Protein AF-A0A1I4RYJ9-F1 (afdb_monomer_lite)

Radius of gyration: 17.14 Å; chains: 1; bounding box: 33×31×62 Å

Structure (mmCIF, N/CA/C/O backbone):
data_AF-A0A1I4RYJ9-F1
#
_entry.id   AF-A0A1I4RYJ9-F1
#
loop_
_atom_site.group_PDB
_atom_site.id
_atom_site.type_symbol
_atom_site.label_atom_id
_atom_site.label_alt_id
_atom_site.label_comp_id
_atom_site.label_asym_id
_atom_site.label_entity_id
_atom_site.label_seq_id
_atom_site.pdbx_PDB_ins_code
_atom_site.Cartn_x
_atom_site.Cartn_y
_atom_site.Cartn_z
_atom_site.occupancy
_atom_site.B_iso_or_equiv
_atom_site.auth_seq_id
_atom_site.auth_comp_id
_atom_site.auth_asym_id
_atom_site.auth_atom_id
_atom_site.pdbx_PDB_model_num
ATOM 1 N N . MET A 1 1 ? 11.799 9.256 -45.625 1.00 53.12 1 MET A N 1
ATOM 2 C CA . MET A 1 1 ? 10.878 8.402 -44.844 1.00 53.12 1 MET A CA 1
ATOM 3 C C . MET A 1 1 ? 11.489 8.175 -43.463 1.00 53.12 1 MET A C 1
ATOM 5 O O . MET A 1 1 ? 12.171 7.184 -43.293 1.00 53.12 1 MET A O 1
ATOM 9 N N . GLU A 1 2 ? 11.305 9.089 -42.500 1.00 55.47 2 GLU A N 1
ATOM 10 C CA . GLU A 1 2 ? 11.844 8.935 -41.122 1.00 55.47 2 GLU A CA 1
ATOM 11 C C . GLU A 1 2 ? 10.882 9.442 -40.018 1.00 55.47 2 GLU A C 1
ATOM 13 O O . GLU A 1 2 ? 11.270 9.640 -38.873 1.00 55.47 2 GLU A O 1
ATOM 18 N N . ALA A 1 3 ? 9.594 9.651 -40.324 1.00 59.53 3 ALA A N 1
ATOM 19 C CA . ALA A 1 3 ? 8.638 10.241 -39.371 1.00 59.53 3 ALA A CA 1
ATOM 20 C C . ALA A 1 3 ? 8.046 9.241 -38.348 1.00 59.53 3 ALA A C 1
ATOM 22 O O . ALA A 1 3 ? 7.583 9.636 -37.279 1.00 59.53 3 ALA A O 1
ATOM 23 N N . LEU A 1 4 ? 8.067 7.942 -38.661 1.00 60.31 4 LEU A N 1
ATOM 24 C CA . LEU A 1 4 ? 7.515 6.869 -37.822 1.00 60.31 4 LEU A CA 1
ATOM 25 C C . LEU A 1 4 ? 8.190 6.715 -36.442 1.00 60.31 4 LEU A C 1
ATOM 27 O O . LEU A 1 4 ? 7.462 6.651 -35.450 1.00 60.31 4 LEU A O 1
ATOM 31 N N . PRO A 1 5 ? 9.533 6.690 -36.314 1.00 71.75 5 PRO A N 1
ATOM 32 C CA . PRO A 1 5 ? 10.172 6.524 -35.006 1.00 71.75 5 PRO A CA 1
ATOM 33 C C . PRO A 1 5 ? 9.938 7.722 -34.074 1.00 71.75 5 PRO A C 1
ATOM 35 O O . PRO A 1 5 ? 9.749 7.536 -32.873 1.00 71.75 5 PRO A O 1
ATOM 38 N N . VAL A 1 6 ? 9.871 8.943 -34.615 1.00 76.25 6 VAL A N 1
ATOM 39 C CA . VAL A 1 6 ? 9.656 10.165 -33.821 1.00 76.25 6 VAL A CA 1
ATOM 40 C C . VAL A 1 6 ? 8.255 10.191 -33.204 1.00 76.25 6 VAL A C 1
ATOM 42 O O . VAL A 1 6 ? 8.114 10.471 -32.014 1.00 76.25 6 VAL A O 1
ATOM 45 N 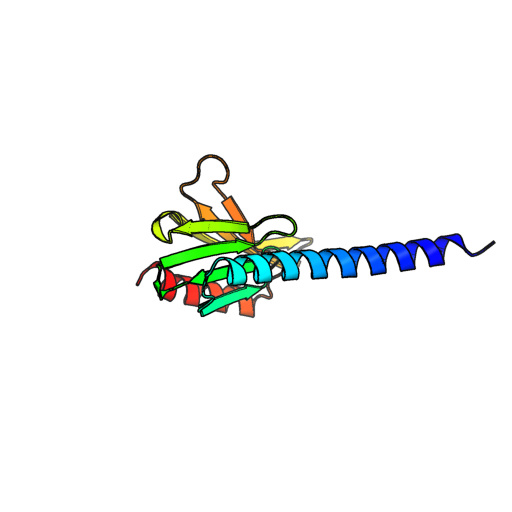N . LEU A 1 7 ? 7.219 9.830 -33.969 1.00 79.12 7 LEU A N 1
ATOM 46 C CA . LEU A 1 7 ? 5.841 9.765 -33.464 1.00 79.12 7 LEU A CA 1
ATOM 47 C C . LEU A 1 7 ? 5.669 8.715 -32.359 1.00 79.12 7 LEU A C 1
ATOM 49 O O . LEU A 1 7 ? 4.971 8.970 -31.378 1.00 79.12 7 LEU A O 1
ATOM 53 N N . ILE A 1 8 ? 6.340 7.565 -32.477 1.00 82.31 8 ILE A N 1
ATOM 54 C CA . ILE A 1 8 ? 6.317 6.517 -31.447 1.00 82.31 8 ILE A CA 1
ATOM 55 C C . ILE A 1 8 ? 6.969 7.020 -30.154 1.00 82.31 8 ILE A C 1
ATOM 57 O O . ILE A 1 8 ? 6.399 6.852 -29.077 1.00 82.31 8 ILE A O 1
ATOM 61 N N . ILE A 1 9 ? 8.124 7.685 -30.244 1.00 81.81 9 ILE A N 1
ATOM 62 C CA . ILE A 1 9 ? 8.815 8.241 -29.071 1.00 81.81 9 ILE A CA 1
ATOM 63 C C . ILE A 1 9 ? 7.941 9.293 -28.374 1.00 81.81 9 ILE A C 1
ATOM 65 O O . ILE A 1 9 ? 7.772 9.239 -27.155 1.00 81.81 9 ILE A O 1
ATOM 69 N N . VAL A 1 10 ? 7.322 10.205 -29.132 1.00 82.38 10 VAL A N 1
ATOM 70 C CA . VAL A 1 10 ? 6.408 11.221 -28.582 1.00 82.38 10 VAL A CA 1
ATOM 71 C C . VAL A 1 10 ? 5.197 10.570 -27.910 1.00 82.38 10 VAL A C 1
ATOM 73 O O . VAL A 1 10 ? 4.836 10.961 -26.799 1.00 82.38 10 VAL A O 1
ATOM 76 N N . ALA A 1 11 ? 4.605 9.542 -28.524 1.00 83.12 11 ALA A N 1
ATOM 77 C CA . ALA A 1 11 ? 3.480 8.810 -27.947 1.00 83.12 11 ALA A CA 1
ATOM 78 C C . ALA A 1 11 ? 3.858 8.093 -26.639 1.00 83.12 11 ALA A C 1
ATOM 80 O O . ALA A 1 11 ? 3.100 8.146 -25.670 1.00 83.12 11 ALA A O 1
ATOM 81 N N . ILE A 1 12 ? 5.045 7.478 -26.571 1.00 83.69 12 ILE A N 1
ATOM 82 C CA . ILE A 1 12 ? 5.554 6.833 -25.351 1.00 83.69 12 ILE A CA 1
ATOM 83 C C . ILE A 1 12 ? 5.767 7.871 -24.244 1.00 83.69 12 ILE A C 1
ATOM 85 O O . ILE A 1 12 ? 5.321 7.660 -23.116 1.00 83.69 12 ILE A O 1
ATOM 89 N N . ILE A 1 13 ? 6.402 9.007 -24.551 1.00 79.81 13 ILE A N 1
ATOM 90 C CA . ILE A 1 13 ? 6.632 10.083 -23.575 1.00 79.81 13 ILE A CA 1
ATOM 91 C C . ILE A 1 13 ? 5.296 10.632 -23.061 1.00 79.81 13 ILE A C 1
ATOM 93 O O . ILE A 1 13 ? 5.096 10.725 -21.848 1.00 79.81 13 ILE A O 1
ATOM 97 N N . ALA A 1 14 ? 4.356 10.933 -23.960 1.00 78.38 14 ALA A N 1
ATOM 98 C CA . ALA A 1 14 ? 3.023 11.404 -23.600 1.00 78.38 14 ALA A CA 1
ATOM 99 C C . ALA A 1 14 ? 2.281 10.386 -22.721 1.00 78.38 14 ALA A C 1
ATOM 101 O O . ALA A 1 14 ? 1.675 10.758 -21.715 1.00 78.38 14 ALA A O 1
ATOM 102 N N . TRP A 1 15 ? 2.386 9.092 -23.038 1.00 79.31 15 TRP A N 1
ATOM 103 C CA . TRP A 1 15 ? 1.794 8.024 -22.240 1.00 79.31 15 TRP A CA 1
ATOM 104 C C . TRP A 1 15 ? 2.403 7.943 -20.836 1.00 79.31 15 TRP A C 1
ATOM 106 O O . TRP A 1 15 ? 1.658 7.863 -19.859 1.00 79.31 15 TRP A O 1
ATOM 116 N N . VAL A 1 16 ? 3.730 8.035 -20.704 1.00 72.69 16 VAL A N 1
ATOM 117 C CA . VAL A 1 16 ? 4.429 8.043 -19.404 1.00 72.69 16 VAL A CA 1
ATOM 118 C C . VAL A 1 16 ? 4.059 9.273 -18.567 1.00 72.69 16 VAL A C 1
ATOM 120 O O . VAL A 1 16 ? 3.855 9.161 -17.358 1.00 72.69 16 VAL A O 1
ATOM 123 N N . ILE A 1 17 ? 3.941 10.451 -19.181 1.00 73.44 17 ILE A N 1
ATOM 124 C CA . ILE A 1 17 ? 3.496 11.665 -18.480 1.00 73.44 17 ILE A CA 1
ATOM 125 C C . ILE A 1 17 ? 2.050 11.490 -18.006 1.00 73.44 17 ILE A C 1
ATOM 127 O O . ILE A 1 17 ? 1.745 11.714 -16.833 1.00 73.44 17 ILE A O 1
ATOM 131 N N . TYR A 1 18 ? 1.172 11.014 -18.888 1.00 71.25 18 TYR A N 1
ATOM 132 C CA . TYR A 1 18 ? -0.232 10.774 -18.577 1.00 71.25 18 TYR A CA 1
ATOM 133 C C . TYR A 1 18 ? -0.417 9.758 -17.437 1.00 71.25 18 TYR A C 1
ATOM 135 O O . TYR A 1 18 ? -1.248 9.967 -16.551 1.00 71.25 18 TYR A O 1
ATOM 143 N N . THR A 1 19 ? 0.375 8.678 -17.396 1.00 67.19 19 THR A N 1
ATOM 144 C CA . THR A 1 19 ? 0.308 7.688 -16.304 1.00 67.19 19 THR A CA 1
ATOM 145 C C . THR A 1 19 ? 0.679 8.303 -14.952 1.00 67.19 19 THR A C 1
ATOM 147 O O . THR A 1 19 ? -0.017 8.065 -13.962 1.00 67.19 19 THR A O 1
ATOM 150 N N . LYS A 1 20 ? 1.723 9.145 -14.908 1.00 67.81 20 LYS A N 1
ATOM 151 C CA . LYS A 1 20 ? 2.164 9.839 -13.689 1.00 67.81 20 LYS A CA 1
ATOM 152 C C . LYS A 1 20 ? 1.149 10.868 -13.196 1.00 67.81 20 LYS A C 1
ATOM 154 O O . LYS A 1 20 ? 0.952 10.976 -11.986 1.00 67.81 20 LYS A O 1
ATOM 159 N N . ILE A 1 21 ? 0.509 11.604 -14.106 1.00 71.06 21 ILE A N 1
ATOM 160 C CA . ILE A 1 21 ? -0.520 12.597 -13.761 1.00 71.06 21 ILE A CA 1
ATOM 161 C C . ILE A 1 21 ? -1.731 11.909 -13.128 1.00 71.06 21 ILE A C 1
ATOM 163 O O . ILE A 1 21 ? -2.177 12.327 -12.066 1.00 71.06 21 ILE A O 1
ATOM 167 N N . GLN A 1 22 ? -2.211 10.803 -13.701 1.00 69.69 22 GLN A N 1
ATOM 168 C CA . GLN A 1 22 ? -3.388 10.109 -13.168 1.00 69.69 22 GLN A CA 1
ATOM 169 C C . GLN A 1 22 ? -3.177 9.588 -11.733 1.00 69.69 22 GLN A C 1
ATOM 171 O O . GLN A 1 22 ? -4.020 9.803 -10.864 1.00 69.69 22 GLN A O 1
ATOM 176 N N . ALA A 1 23 ? -2.007 9.014 -11.433 1.00 67.56 23 ALA A N 1
ATOM 177 C CA . ALA A 1 23 ? -1.672 8.576 -10.072 1.00 67.56 23 ALA A CA 1
ATOM 178 C C . ALA A 1 23 ? -1.466 9.738 -9.072 1.00 67.56 23 ALA A C 1
ATOM 180 O O . ALA A 1 23 ? -1.484 9.525 -7.858 1.00 67.56 23 ALA A O 1
ATOM 181 N N . ARG A 1 24 ? -1.212 10.966 -9.547 1.00 75.00 24 ARG A N 1
ATOM 182 C CA . ARG A 1 24 ? -1.242 12.177 -8.706 1.00 75.00 24 ARG A CA 1
ATOM 183 C C . ARG A 1 24 ? -2.683 12.614 -8.463 1.00 75.00 24 ARG A C 1
ATOM 185 O O . ARG A 1 24 ? -3.064 12.762 -7.311 1.00 75.00 24 ARG A O 1
ATOM 192 N N . ASN A 1 25 ? -3.497 12.650 -9.515 1.00 82.38 25 ASN A N 1
ATOM 193 C CA . ASN A 1 25 ? -4.908 13.016 -9.428 1.00 82.38 25 ASN A CA 1
ATOM 194 C C . ASN A 1 25 ? -5.686 12.140 -8.434 1.00 82.38 25 ASN A C 1
ATOM 196 O O . ASN A 1 25 ? -6.517 12.656 -7.698 1.00 82.38 25 ASN A O 1
ATOM 200 N N . GLN A 1 26 ? -5.428 10.827 -8.379 1.00 88.00 26 GLN A N 1
ATOM 201 C CA . GLN A 1 26 ? -6.101 9.949 -7.408 1.00 88.00 26 GLN A CA 1
ATOM 202 C C . GLN A 1 26 ? -5.663 10.211 -5.961 1.00 88.00 26 GLN A C 1
ATOM 204 O O . GLN A 1 26 ? -6.479 10.126 -5.047 1.00 88.00 26 GLN A O 1
ATOM 209 N N . LEU A 1 27 ? -4.396 10.578 -5.747 1.00 88.19 27 LEU A N 1
ATOM 210 C CA . LEU A 1 27 ? -3.904 10.981 -4.430 1.00 88.19 27 LEU A CA 1
ATOM 211 C C . LEU A 1 27 ? -4.510 12.324 -3.998 1.00 88.19 27 LEU A C 1
ATOM 213 O O . LEU A 1 27 ? -4.864 12.495 -2.837 1.00 88.19 27 LEU A O 1
ATOM 217 N N . ASP A 1 28 ? -4.663 13.259 -4.934 1.00 88.62 28 ASP A N 1
ATOM 218 C CA . ASP A 1 28 ? -5.285 14.556 -4.667 1.00 88.62 28 ASP A CA 1
ATOM 219 C C . ASP A 1 28 ? -6.785 14.408 -4.394 1.00 88.62 28 ASP A C 1
ATOM 221 O O . ASP A 1 28 ? -7.283 14.995 -3.439 1.00 88.62 28 ASP A O 1
ATOM 225 N N . LYS A 1 29 ? -7.491 13.549 -5.140 1.00 89.69 29 LYS A N 1
ATOM 226 C CA . LYS A 1 29 ? -8.885 13.175 -4.843 1.00 89.69 29 LYS A CA 1
ATOM 227 C C . LYS A 1 29 ? -9.029 12.554 -3.455 1.00 89.69 29 LYS A C 1
ATOM 229 O O . LYS A 1 29 ? -9.965 12.888 -2.737 1.00 89.69 29 LYS A O 1
ATOM 234 N N . LEU A 1 30 ? -8.097 11.681 -3.069 1.00 92.00 30 LEU A N 1
ATOM 235 C CA . LEU A 1 30 ? -8.069 11.072 -1.740 1.00 92.00 30 LEU A CA 1
ATOM 236 C C . LEU A 1 30 ? -7.902 12.142 -0.642 1.00 92.00 30 LEU A C 1
ATOM 238 O O . LEU A 1 30 ? -8.636 12.144 0.341 1.00 92.00 30 LEU A O 1
ATOM 242 N N . LYS A 1 31 ? -7.003 13.112 -0.833 1.00 91.88 31 LYS A N 1
ATOM 243 C CA . LYS A 1 31 ? -6.862 14.246 0.097 1.00 91.88 31 LYS A CA 1
ATOM 244 C C . LYS A 1 31 ? -8.118 15.119 0.139 1.00 91.88 31 LYS A C 1
ATOM 246 O O . LYS A 1 31 ? -8.558 15.506 1.216 1.00 91.88 31 LYS A O 1
ATOM 251 N N . GLN A 1 32 ? -8.714 15.404 -1.018 1.00 90.88 32 GLN A N 1
ATOM 252 C CA . GLN A 1 32 ? -9.950 16.186 -1.129 1.00 90.88 32 GLN A CA 1
ATOM 253 C C . GLN A 1 32 ? -11.146 15.497 -0.462 1.00 90.88 32 GLN A C 1
ATOM 255 O O . GLN A 1 32 ? -12.034 16.187 0.028 1.00 90.88 32 GLN A O 1
ATOM 260 N N . SER A 1 33 ? -11.160 14.161 -0.378 1.00 89.75 33 SER A N 1
ATOM 261 C CA . SER A 1 33 ? -12.174 13.425 0.386 1.00 89.75 33 SER A CA 1
ATOM 262 C C . SER A 1 33 ? -11.957 13.477 1.905 1.00 89.75 33 SER A C 1
ATOM 264 O O . SER A 1 33 ? -12.661 12.786 2.635 1.00 89.75 33 SER A O 1
ATOM 266 N N . GLY A 1 34 ? -10.970 14.240 2.387 1.00 92.19 34 GLY A N 1
ATOM 267 C CA . GLY A 1 34 ? -10.648 14.380 3.808 1.00 92.19 34 GLY A CA 1
ATOM 268 C C . GLY A 1 34 ? -9.688 13.322 4.352 1.00 92.19 34 GLY A C 1
ATOM 269 O O . GLY A 1 34 ? -9.474 13.263 5.559 1.00 92.19 34 GLY A O 1
ATOM 270 N N . PHE A 1 35 ? -9.088 12.484 3.500 1.00 94.88 35 PHE A N 1
ATOM 271 C CA . PHE A 1 35 ? -8.102 11.507 3.957 1.00 94.88 35 PHE A CA 1
ATOM 272 C C . PHE A 1 35 ? -6.762 12.208 4.232 1.00 94.88 35 PHE A C 1
ATOM 274 O O . PHE A 1 35 ? -6.036 12.596 3.310 1.00 94.88 35 PHE A O 1
ATOM 281 N N . GLN A 1 36 ? -6.424 12.365 5.511 1.00 95.44 36 GLN A N 1
ATOM 282 C CA . GLN A 1 36 ? -5.101 12.812 5.948 1.00 95.44 36 GLN A CA 1
ATOM 283 C C . GLN A 1 36 ? -4.056 11.728 5.654 1.00 95.44 36 GLN A C 1
ATOM 285 O O . GLN A 1 36 ? -4.324 10.545 5.834 1.00 95.44 36 GLN A O 1
ATOM 290 N N . ILE A 1 37 ? -2.884 12.126 5.161 1.00 95.44 37 ILE A N 1
ATOM 291 C CA . ILE A 1 37 ? -1.793 11.207 4.823 1.00 95.44 37 ILE A CA 1
ATOM 292 C C . ILE A 1 37 ? -0.632 11.501 5.761 1.00 95.44 37 ILE A C 1
ATOM 294 O O . ILE A 1 37 ? 0.092 12.472 5.545 1.00 95.44 37 ILE A O 1
ATOM 298 N N . ASP A 1 38 ? -0.450 10.650 6.762 1.00 95.56 38 ASP A N 1
ATOM 299 C CA . ASP A 1 38 ? 0.659 10.744 7.712 1.00 95.56 38 ASP A CA 1
ATOM 300 C C . ASP A 1 38 ? 1.913 10.096 7.119 1.00 95.56 38 ASP A C 1
ATOM 302 O O . ASP A 1 38 ? 3.028 10.623 7.215 1.00 95.56 38 ASP A O 1
ATOM 306 N N . HIS A 1 39 ? 1.731 8.979 6.405 1.00 95.75 39 HIS A N 1
ATOM 307 C CA . HIS A 1 39 ? 2.812 8.277 5.721 1.00 95.75 39 HIS A CA 1
ATOM 308 C C . HIS A 1 39 ? 2.425 7.854 4.303 1.00 95.75 39 HIS A C 1
ATOM 310 O O . HIS A 1 39 ? 1.288 7.475 4.029 1.00 95.75 39 HIS A O 1
ATOM 316 N N . LEU A 1 40 ? 3.392 7.905 3.381 1.00 95.69 40 LEU A N 1
ATOM 317 C CA . LEU A 1 40 ? 3.175 7.576 1.974 1.00 95.69 40 LEU A CA 1
ATOM 318 C C . LEU A 1 40 ? 4.282 6.674 1.434 1.00 95.69 40 LEU A C 1
ATOM 320 O O . LEU A 1 40 ? 5.421 7.108 1.253 1.00 95.69 40 LEU A O 1
ATOM 324 N N . LEU A 1 41 ? 3.918 5.439 1.109 1.00 94.62 41 LEU A N 1
ATOM 325 C CA . LEU A 1 41 ? 4.772 4.485 0.418 1.00 94.62 41 LEU A CA 1
ATOM 326 C C . LEU A 1 41 ? 4.622 4.676 -1.093 1.00 94.62 41 LEU A C 1
ATOM 328 O O . LEU A 1 41 ? 3.533 4.519 -1.649 1.00 94.62 41 LEU A O 1
ATOM 332 N N . ASN A 1 42 ? 5.724 5.012 -1.765 1.00 92.00 42 ASN A N 1
ATOM 333 C CA . ASN A 1 42 ? 5.751 5.276 -3.202 1.00 92.00 42 ASN A CA 1
ATOM 334 C C . ASN A 1 42 ? 6.298 4.067 -3.972 1.00 92.00 42 ASN A C 1
ATOM 336 O O . ASN A 1 42 ? 7.491 3.991 -4.238 1.00 92.00 42 ASN A O 1
ATOM 340 N N . GLY A 1 43 ? 5.418 3.141 -4.354 1.00 90.62 43 GLY A N 1
ATOM 341 C CA . GLY A 1 43 ? 5.752 2.038 -5.259 1.00 90.62 43 GLY A CA 1
ATOM 342 C C . GLY A 1 43 ? 4.925 2.066 -6.545 1.00 90.62 43 GLY A C 1
ATOM 343 O O . GLY A 1 43 ? 4.346 3.087 -6.920 1.00 90.62 43 GLY A O 1
ATOM 344 N N . SER A 1 44 ? 4.829 0.917 -7.220 1.00 90.69 44 SER A N 1
ATOM 345 C CA . SER A 1 44 ? 3.955 0.718 -8.391 1.00 90.69 44 SER A CA 1
ATOM 346 C C . SER A 1 44 ? 2.477 0.996 -8.091 1.00 90.69 44 SER A C 1
ATOM 348 O O . SER A 1 44 ? 1.723 1.381 -8.980 1.00 90.69 44 SER A O 1
ATOM 350 N N . VAL A 1 45 ? 2.087 0.807 -6.832 1.00 93.25 45 VAL A N 1
ATOM 351 C CA . VAL A 1 45 ? 0.847 1.278 -6.215 1.00 93.25 45 VAL A CA 1
ATOM 352 C C . VAL A 1 45 ? 1.284 2.167 -5.059 1.00 93.25 45 VAL A C 1
ATOM 354 O O . VAL A 1 45 ? 2.194 1.792 -4.317 1.00 93.25 45 VAL A O 1
ATOM 357 N N . LYS A 1 46 ? 0.685 3.348 -4.907 1.00 95.12 46 LYS A N 1
ATOM 358 C CA . LYS A 1 46 ? 0.986 4.173 -3.733 1.00 95.12 46 LYS A CA 1
ATOM 359 C C . LYS A 1 46 ? 0.152 3.686 -2.561 1.00 95.12 46 LYS A C 1
ATOM 361 O O . LYS A 1 46 ? -1.021 3.374 -2.746 1.00 95.12 46 LYS A O 1
ATOM 366 N N . VAL A 1 47 ? 0.735 3.654 -1.372 1.00 96.75 47 VAL A N 1
ATOM 367 C CA . VAL A 1 47 ? 0.011 3.293 -0.149 1.00 96.75 47 VAL A CA 1
ATOM 368 C C . VAL A 1 47 ? 0.073 4.469 0.806 1.00 96.75 47 VAL A C 1
ATOM 370 O O . VAL A 1 47 ? 1.155 4.858 1.240 1.00 96.75 47 VAL A O 1
ATOM 373 N N . ALA A 1 48 ? -1.079 5.077 1.058 1.00 97.06 48 ALA A N 1
ATOM 374 C CA . ALA A 1 48 ? -1.226 6.193 1.978 1.00 97.06 48 ALA A CA 1
ATOM 375 C C . ALA A 1 48 ? -1.790 5.683 3.304 1.00 97.06 48 ALA A C 1
ATOM 377 O O . ALA A 1 48 ? -2.772 4.947 3.317 1.00 97.06 48 ALA A O 1
ATOM 378 N N . PHE A 1 49 ? -1.169 6.087 4.400 1.00 97.06 49 PHE A N 1
ATOM 379 C CA . PHE A 1 49 ? -1.511 5.685 5.757 1.00 97.06 49 PHE A CA 1
ATOM 380 C C . PHE A 1 49 ? -2.041 6.899 6.515 1.00 97.06 49 PHE A C 1
ATOM 382 O O . PHE A 1 49 ? -1.480 7.994 6.401 1.00 97.06 49 PHE A O 1
ATOM 389 N N . ASN A 1 50 ? -3.137 6.693 7.235 1.00 96.31 50 ASN A N 1
ATOM 390 C CA . ASN A 1 50 ? -3.776 7.657 8.113 1.00 96.31 50 ASN A CA 1
ATOM 391 C C . ASN A 1 50 ? -3.844 7.032 9.503 1.00 96.31 50 ASN A C 1
ATOM 393 O O . ASN A 1 50 ? -4.723 6.209 9.778 1.00 96.31 50 ASN A O 1
ATOM 397 N N . ASP A 1 51 ? -2.910 7.410 10.362 1.00 94.38 51 ASP A N 1
ATOM 398 C CA . ASP A 1 51 ? -2.763 6.807 11.682 1.00 94.38 51 ASP A CA 1
ATOM 399 C C . ASP A 1 51 ? -3.847 7.320 12.634 1.00 94.38 51 ASP A C 1
ATOM 401 O O . ASP A 1 51 ? -4.366 6.557 13.447 1.00 94.38 51 ASP A O 1
ATOM 405 N N . ALA A 1 52 ? -4.289 8.570 12.452 1.00 93.06 52 ALA A N 1
ATOM 406 C CA . ALA A 1 52 ? -5.354 9.178 13.251 1.00 93.06 52 ALA A CA 1
ATOM 407 C C . ALA A 1 52 ? -6.688 8.417 13.155 1.00 93.06 52 ALA A C 1
ATOM 409 O O . ALA A 1 52 ? -7.415 8.300 14.139 1.00 93.06 52 ALA A O 1
ATOM 410 N N . THR A 1 53 ? -7.017 7.897 11.971 1.00 94.75 53 THR A N 1
ATOM 411 C CA . THR A 1 53 ? -8.242 7.113 11.733 1.00 94.75 53 THR A CA 1
ATOM 412 C C . THR A 1 53 ? -7.984 5.622 11.545 1.00 94.75 53 THR A C 1
ATOM 414 O O . THR A 1 53 ? -8.937 4.879 11.325 1.00 94.75 53 THR A O 1
ATOM 417 N N . ARG A 1 54 ? -6.724 5.175 11.659 1.00 95.94 54 ARG A N 1
ATOM 418 C CA . ARG A 1 54 ? -6.295 3.777 11.472 1.00 95.94 54 ARG A CA 1
ATOM 419 C C . ARG A 1 54 ? -6.720 3.200 10.118 1.00 95.94 54 ARG A C 1
ATOM 421 O O . ARG A 1 54 ? -7.192 2.064 10.030 1.00 95.94 54 ARG A O 1
ATOM 428 N N . LYS A 1 55 ? -6.548 3.994 9.056 1.00 97.06 55 LYS A N 1
ATOM 429 C CA . LYS A 1 55 ? -6.933 3.643 7.683 1.00 97.06 55 LYS A CA 1
ATOM 430 C C . LYS A 1 55 ? -5.758 3.637 6.732 1.00 97.06 55 LYS A C 1
ATOM 432 O O . LYS A 1 55 ? -4.862 4.475 6.795 1.00 97.06 55 LYS A O 1
ATOM 437 N N . VAL A 1 56 ? -5.817 2.726 5.772 1.00 97.38 56 VAL A N 1
ATOM 438 C CA . VAL A 1 56 ? -4.877 2.623 4.662 1.00 97.38 56 VAL A CA 1
ATOM 439 C C . VAL A 1 56 ? -5.614 2.841 3.347 1.00 97.38 56 VAL A C 1
ATOM 441 O O . VAL A 1 56 ? -6.727 2.358 3.151 1.00 97.38 56 VAL A O 1
ATOM 444 N N . ALA A 1 57 ? -4.990 3.548 2.416 1.00 97.88 57 ALA A N 1
ATOM 445 C CA . ALA A 1 57 ? -5.491 3.712 1.065 1.00 97.88 57 ALA A CA 1
ATOM 446 C C . ALA A 1 57 ? -4.469 3.203 0.047 1.00 97.88 57 ALA A C 1
ATOM 448 O O . ALA A 1 57 ? -3.354 3.718 -0.053 1.00 97.88 57 ALA A O 1
ATOM 449 N N . PHE A 1 58 ? -4.876 2.225 -0.757 1.00 97.06 58 PHE A N 1
ATOM 450 C CA . PHE A 1 58 ? -4.126 1.762 -1.918 1.00 97.06 58 PHE A CA 1
ATOM 451 C C . PHE A 1 58 ? -4.562 2.568 -3.136 1.00 97.06 58 PHE A C 1
ATOM 453 O O . PHE A 1 58 ? -5.692 2.455 -3.613 1.00 97.06 58 PHE A O 1
ATOM 460 N N . VAL A 1 59 ? -3.661 3.407 -3.633 1.00 95.31 59 VAL A N 1
ATOM 461 C CA . VAL A 1 59 ? -3.909 4.329 -4.737 1.00 95.31 59 VAL A CA 1
ATOM 462 C C . VAL A 1 59 ? -3.291 3.757 -6.007 1.00 95.31 59 VAL A C 1
ATOM 464 O O . VAL A 1 59 ? -2.071 3.766 -6.208 1.00 95.31 59 VAL A O 1
ATOM 467 N N . PHE A 1 60 ? -4.168 3.245 -6.861 1.00 92.50 60 PHE A N 1
ATOM 468 C CA . PHE A 1 60 ? -3.863 2.779 -8.204 1.00 92.50 60 PHE A CA 1
ATOM 469 C C . PHE A 1 60 ? -3.911 3.952 -9.190 1.00 92.50 60 PHE A C 1
ATOM 471 O O . PHE A 1 60 ? -4.172 5.104 -8.837 1.00 92.50 60 PHE A O 1
ATOM 478 N N . ARG A 1 61 ? -3.629 3.668 -10.462 1.00 86.88 61 ARG A N 1
ATOM 479 C CA . ARG A 1 61 ? -3.618 4.689 -11.515 1.00 86.88 61 ARG A CA 1
ATOM 480 C C . ARG A 1 61 ? -5.000 5.310 -11.742 1.00 86.88 61 ARG A C 1
ATOM 482 O O . ARG A 1 61 ? -5.096 6.500 -12.018 1.00 86.88 61 ARG A O 1
ATOM 489 N N . ASP A 1 62 ? -6.040 4.497 -11.687 1.00 86.62 62 ASP A N 1
ATOM 490 C CA . ASP A 1 62 ? -7.413 4.815 -12.079 1.00 86.62 62 ASP A CA 1
ATOM 491 C C . ASP 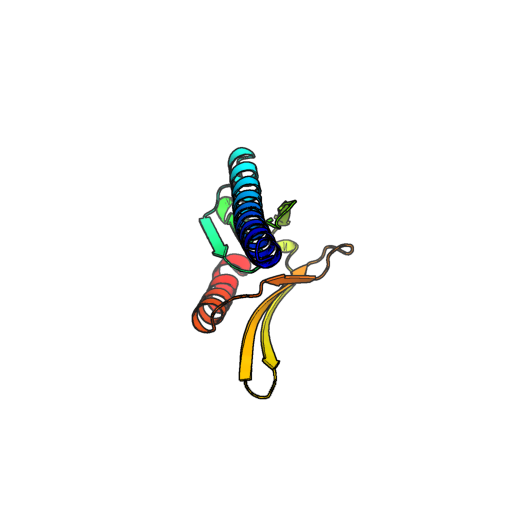A 1 62 ? -8.377 4.897 -10.891 1.00 86.62 62 ASP A C 1
ATOM 493 O O . ASP A 1 62 ? -9.398 5.579 -10.981 1.00 86.62 62 ASP A O 1
ATOM 497 N N . MET A 1 63 ? -8.029 4.273 -9.768 1.00 91.44 63 MET A N 1
ATOM 498 C CA . MET A 1 63 ? -8.865 4.226 -8.574 1.00 91.44 63 MET A CA 1
ATOM 499 C C . MET A 1 63 ? -8.047 4.261 -7.281 1.00 91.44 63 MET A C 1
ATOM 501 O O . MET A 1 63 ? -6.852 3.968 -7.275 1.00 91.44 63 MET A O 1
ATOM 505 N N . SER A 1 64 ? -8.712 4.551 -6.168 1.00 94.12 64 SER A N 1
ATOM 506 C CA . SER A 1 64 ? -8.194 4.316 -4.823 1.00 94.12 64 SER A CA 1
ATOM 507 C C . SER A 1 64 ? -9.138 3.393 -4.057 1.00 94.12 64 SER A C 1
ATOM 509 O O . SER A 1 64 ? -10.355 3.443 -4.233 1.00 94.12 64 SER A O 1
ATOM 511 N N . LEU A 1 65 ? -8.567 2.518 -3.235 1.00 95.62 65 LEU A N 1
ATOM 512 C CA .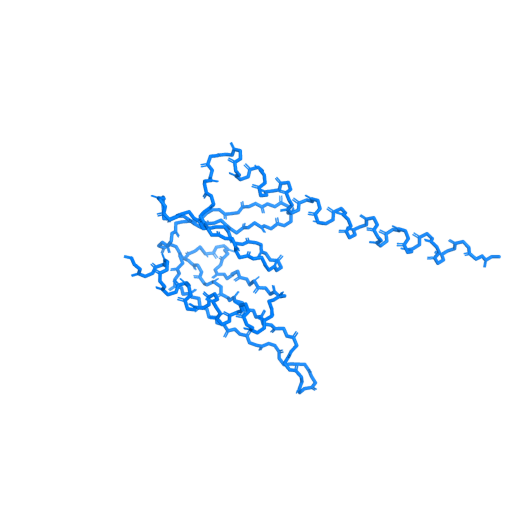 LEU A 1 65 ? -9.299 1.635 -2.332 1.00 95.62 65 LEU A CA 1
ATOM 513 C C . LEU A 1 65 ? -8.864 1.945 -0.909 1.00 95.62 65 LEU A C 1
ATOM 515 O O . LEU A 1 65 ? -7.666 1.970 -0.638 1.00 95.62 65 LEU A O 1
ATOM 519 N N . GLN A 1 66 ? -9.826 2.192 -0.030 1.00 96.94 66 GLN A N 1
ATOM 520 C CA . GLN A 1 66 ? -9.581 2.460 1.383 1.00 96.94 66 GLN A CA 1
ATOM 521 C C . GLN A 1 66 ? -9.983 1.240 2.204 1.00 96.94 66 GLN A C 1
ATOM 523 O O . GLN A 1 66 ? -11.016 0.634 1.928 1.00 96.94 66 GLN A O 1
ATOM 528 N N . TYR A 1 67 ? -9.175 0.918 3.203 1.00 96.94 67 TYR A N 1
ATOM 529 C CA . TYR A 1 67 ? -9.393 -0.176 4.138 1.00 96.94 67 TYR A CA 1
ATOM 530 C C . TYR A 1 67 ? -9.034 0.283 5.549 1.00 96.94 67 TYR A C 1
ATOM 532 O O . TYR A 1 67 ? -8.215 1.193 5.719 1.00 96.94 67 TYR A O 1
ATOM 540 N N . ASP A 1 68 ? -9.608 -0.362 6.556 1.00 96.69 68 ASP A N 1
ATOM 541 C CA . ASP A 1 68 ? -9.138 -0.198 7.928 1.00 96.69 68 ASP A CA 1
ATOM 542 C C . ASP A 1 68 ? -7.844 -1.010 8.118 1.00 96.69 68 ASP A C 1
ATOM 544 O O . ASP A 1 68 ? -7.612 -2.008 7.432 1.00 96.69 68 ASP A O 1
ATOM 548 N N . TYR A 1 69 ? -6.973 -0.627 9.055 1.00 95.69 69 TYR A N 1
ATOM 549 C CA . TYR A 1 69 ? -5.756 -1.410 9.340 1.00 95.69 69 TYR A CA 1
ATOM 550 C C . TYR A 1 69 ? -6.081 -2.853 9.729 1.00 95.69 69 TYR A C 1
ATOM 552 O O . TYR A 1 69 ? -5.339 -3.771 9.389 1.00 95.69 69 TYR A O 1
ATOM 560 N N . THR A 1 70 ? -7.231 -3.073 10.367 1.00 95.19 70 THR A N 1
ATOM 561 C CA . THR A 1 70 ? -7.718 -4.404 10.736 1.00 95.19 70 THR A CA 1
ATOM 562 C C . THR A 1 70 ? -8.042 -5.281 9.523 1.00 95.19 70 THR A C 1
ATOM 564 O O . THR A 1 70 ? -8.054 -6.505 9.655 1.00 95.19 70 THR A O 1
ATOM 567 N N . ASP A 1 71 ? -8.263 -4.712 8.336 1.00 96.69 71 ASP A N 1
ATOM 568 C CA . ASP A 1 71 ? -8.442 -5.484 7.105 1.00 96.69 71 ASP A CA 1
ATOM 569 C C . ASP A 1 71 ? -7.118 -6.016 6.554 1.00 96.69 71 ASP A C 1
ATOM 571 O O . ASP A 1 71 ? -7.127 -6.978 5.782 1.00 96.69 71 ASP A O 1
ATOM 575 N N . ILE A 1 72 ? -5.975 -5.449 6.956 1.00 95.81 72 ILE A N 1
ATOM 576 C CA . ILE A 1 72 ? -4.663 -6.006 6.629 1.00 95.81 72 ILE A CA 1
ATOM 577 C C . ILE A 1 72 ? -4.433 -7.227 7.519 1.00 95.81 72 ILE A C 1
ATOM 579 O O . ILE A 1 72 ? -4.253 -7.134 8.729 1.00 95.81 72 ILE A O 1
ATOM 583 N N . LYS A 1 73 ? -4.414 -8.411 6.906 1.00 94.88 73 LYS A N 1
ATOM 584 C CA . LYS A 1 73 ? -4.120 -9.664 7.607 1.00 94.88 73 LYS A CA 1
ATOM 585 C C . LYS A 1 73 ? -2.624 -9.825 7.875 1.00 94.88 73 LYS A C 1
ATOM 587 O O . LYS A 1 73 ? -2.250 -10.350 8.915 1.00 94.88 73 LYS A O 1
ATOM 592 N N . GLN A 1 74 ? -1.797 -9.477 6.893 1.00 94.81 74 GLN A N 1
ATOM 593 C CA . GLN A 1 74 ? -0.338 -9.604 6.947 1.00 94.81 74 GLN A CA 1
ATOM 594 C C . GLN A 1 74 ? 0.301 -8.787 5.819 1.00 94.81 74 GLN A C 1
ATOM 596 O O . GLN A 1 74 ? -0.323 -8.564 4.775 1.00 94.81 74 GLN A O 1
ATOM 601 N N . TRP A 1 75 ? 1.572 -8.432 5.984 1.00 94.38 75 TRP A N 1
ATOM 602 C CA . TRP A 1 75 ? 2.436 -7.947 4.910 1.00 94.38 75 TRP A CA 1
ATOM 603 C C . TRP A 1 75 ? 3.719 -8.764 4.861 1.00 94.38 75 TRP A C 1
ATOM 605 O O . TRP A 1 75 ? 4.186 -9.286 5.870 1.00 94.38 75 TRP A O 1
ATOM 615 N N . GLN A 1 76 ? 4.284 -8.901 3.667 1.00 94.00 76 GLN A N 1
ATOM 616 C CA . GLN A 1 76 ? 5.530 -9.628 3.463 1.00 94.00 76 GLN A CA 1
ATOM 617 C C . GLN A 1 76 ? 6.375 -8.944 2.402 1.00 94.00 76 GLN A C 1
ATOM 619 O O . GLN A 1 76 ? 5.866 -8.507 1.367 1.00 94.00 76 GLN A O 1
ATOM 624 N N . TRP A 1 77 ? 7.680 -8.895 2.642 1.00 92.81 77 TRP A N 1
ATOM 625 C CA . TRP A 1 77 ? 8.638 -8.492 1.630 1.00 92.81 77 TRP A CA 1
ATOM 626 C C . TRP A 1 77 ? 9.044 -9.685 0.772 1.00 92.81 77 TRP A C 1
ATOM 628 O O . TRP A 1 77 ? 9.489 -10.716 1.271 1.00 92.81 77 TRP A O 1
ATOM 638 N N . HIS A 1 78 ? 8.891 -9.517 -0.537 1.00 90.62 78 HIS A N 1
ATOM 639 C CA . HIS A 1 78 ? 9.288 -10.466 -1.562 1.00 90.62 78 HIS A CA 1
ATOM 640 C C . HIS A 1 78 ? 10.318 -9.842 -2.499 1.00 90.62 78 HIS A C 1
ATOM 642 O O . HIS A 1 78 ? 10.202 -8.688 -2.919 1.00 90.62 78 HIS A O 1
ATOM 648 N N . TRP A 1 79 ? 11.305 -10.642 -2.880 1.00 85.00 79 TRP A N 1
ATOM 649 C CA . TRP A 1 79 ? 12.301 -10.310 -3.895 1.00 85.00 79 TRP A CA 1
ATOM 650 C C . TRP A 1 79 ? 11.964 -11.076 -5.163 1.00 85.00 79 TRP A C 1
ATOM 652 O O . TRP A 1 79 ? 11.744 -12.285 -5.115 1.00 85.00 79 TRP A O 1
ATOM 662 N N . ILE A 1 80 ? 11.979 -10.393 -6.302 1.00 76.81 80 ILE A N 1
ATOM 663 C CA . ILE A 1 80 ? 11.963 -11.061 -7.599 1.00 76.81 80 ILE A CA 1
ATOM 664 C C . ILE A 1 80 ? 13.404 -11.208 -8.069 1.00 76.81 80 ILE A C 1
ATOM 666 O O . ILE A 1 80 ? 14.108 -10.220 -8.308 1.00 76.81 80 ILE A O 1
ATOM 670 N N . GLU A 1 81 ? 13.828 -12.456 -8.215 1.00 71.69 81 GLU A N 1
ATOM 671 C CA . GLU A 1 81 ? 15.081 -12.813 -8.857 1.00 71.69 81 GLU A CA 1
ATOM 672 C C . GLU A 1 81 ? 14.823 -13.084 -10.340 1.00 71.69 81 GLU A C 1
ATOM 674 O O . GLU A 1 81 ? 13.959 -13.881 -10.707 1.00 71.69 81 GLU A O 1
ATOM 679 N N . LYS A 1 82 ? 15.552 -12.386 -11.210 1.00 65.50 82 LYS A N 1
ATOM 680 C CA . LYS A 1 82 ? 15.513 -12.599 -12.657 1.00 65.50 82 LYS A CA 1
ATOM 681 C C . LYS A 1 82 ? 16.945 -12.773 -13.135 1.0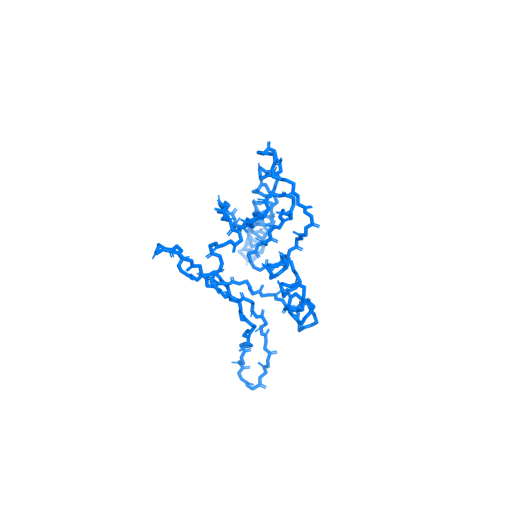0 65.50 82 LYS A C 1
ATOM 683 O O . LYS A 1 82 ? 17.758 -11.875 -12.948 1.00 65.50 82 LYS A O 1
ATOM 688 N N . ASN A 1 83 ? 17.247 -13.921 -13.739 1.00 70.25 83 ASN A N 1
ATOM 689 C CA . ASN A 1 83 ? 18.589 -14.269 -14.222 1.00 70.25 83 ASN A CA 1
ATOM 690 C C . ASN A 1 83 ? 19.681 -14.141 -13.136 1.00 70.25 83 ASN A C 1
ATOM 692 O O . ASN A 1 83 ? 20.716 -13.534 -13.387 1.00 70.25 83 ASN A O 1
ATOM 696 N N . ALA A 1 84 ? 19.429 -14.659 -11.926 1.00 69.38 84 ALA A N 1
ATOM 697 C CA . ALA A 1 84 ? 20.324 -14.557 -10.760 1.00 69.38 84 ALA A CA 1
ATOM 698 C C . ALA A 1 84 ? 20.607 -13.119 -10.262 1.00 69.38 84 ALA A C 1
ATOM 700 O O . ALA A 1 84 ? 21.498 -12.889 -9.445 1.00 69.38 84 ALA A O 1
ATOM 701 N N . VAL A 1 85 ? 19.837 -12.132 -10.736 1.00 68.19 85 VAL A N 1
ATOM 702 C CA . VAL A 1 85 ? 19.884 -10.748 -10.260 1.00 68.19 85 VAL A CA 1
ATOM 703 C C . VAL A 1 85 ? 18.590 -10.435 -9.511 1.00 68.19 85 VAL A C 1
ATOM 705 O O . VAL A 1 85 ? 17.485 -10.533 -10.059 1.00 68.19 85 VAL A O 1
ATOM 708 N N . LYS A 1 86 ? 18.717 -10.015 -8.248 1.00 65.69 86 LYS A N 1
ATOM 709 C CA . LYS A 1 86 ? 17.601 -9.466 -7.461 1.00 65.69 86 LYS A CA 1
ATOM 710 C C . LYS A 1 86 ? 17.197 -8.125 -8.070 1.00 65.69 86 LYS A C 1
ATOM 712 O O . LYS A 1 86 ? 17.892 -7.130 -7.894 1.00 65.69 86 LYS A O 1
ATOM 717 N N . THR A 1 87 ? 16.110 -8.111 -8.836 1.00 66.94 87 THR A N 1
ATOM 718 C CA . THR A 1 87 ? 15.765 -6.981 -9.718 1.00 66.94 87 THR A CA 1
ATOM 719 C C . THR A 1 87 ? 14.570 -6.168 -9.242 1.00 66.94 87 THR A C 1
ATOM 721 O O . THR A 1 87 ? 14.453 -5.009 -9.630 1.00 66.94 87 THR A O 1
ATOM 724 N N . ASN A 1 88 ? 13.679 -6.721 -8.412 1.00 72.56 88 ASN A N 1
ATOM 725 C CA . ASN A 1 88 ? 12.499 -5.980 -7.962 1.00 72.56 88 ASN A CA 1
ATOM 726 C C . ASN A 1 88 ? 12.105 -6.356 -6.530 1.00 72.56 88 ASN A C 1
ATOM 728 O O . ASN A 1 88 ? 11.824 -7.524 -6.256 1.00 72.56 88 ASN A O 1
ATOM 732 N N . ASN A 1 89 ? 12.072 -5.370 -5.633 1.00 87.19 89 ASN A N 1
ATOM 733 C CA . ASN A 1 89 ? 11.566 -5.544 -4.275 1.00 87.19 89 ASN A CA 1
ATOM 734 C C . ASN A 1 89 ? 10.079 -5.218 -4.259 1.00 87.19 89 ASN A C 1
ATOM 736 O O . ASN A 1 89 ? 9.649 -4.186 -4.783 1.00 87.19 89 ASN A O 1
ATOM 740 N N . GLN A 1 90 ? 9.301 -6.110 -3.659 1.00 93.00 90 GLN A N 1
ATOM 741 C CA . GLN A 1 90 ? 7.861 -5.972 -3.566 1.00 93.00 90 GLN A CA 1
ATOM 742 C C . GLN A 1 90 ? 7.389 -6.152 -2.132 1.00 93.00 90 GLN A C 1
ATOM 744 O O . GLN A 1 90 ? 7.766 -7.113 -1.472 1.00 93.00 90 GLN A O 1
ATOM 749 N N . LEU A 1 91 ? 6.493 -5.281 -1.687 1.00 94.75 91 LEU A N 1
ATOM 750 C CA . LEU A 1 91 ? 5.706 -5.496 -0.480 1.00 94.75 91 LEU A CA 1
ATOM 751 C C . LEU A 1 91 ? 4.340 -6.045 -0.868 1.00 94.75 91 LEU A C 1
ATOM 753 O O . LEU A 1 91 ? 3.634 -5.482 -1.703 1.00 94.75 91 LEU A O 1
ATOM 757 N N . HIS A 1 92 ? 3.996 -7.196 -0.311 1.00 95.94 92 HIS A N 1
ATOM 758 C CA . HIS A 1 92 ? 2.746 -7.897 -0.565 1.00 95.94 92 HIS A CA 1
ATOM 759 C C . HIS A 1 92 ? 1.848 -7.721 0.650 1.00 95.94 92 HIS A C 1
ATOM 761 O O . HIS A 1 92 ? 2.178 -8.214 1.722 1.00 95.94 92 HIS A O 1
ATOM 767 N N . PHE A 1 93 ? 0.719 -7.042 0.475 1.00 97.00 93 PHE A N 1
ATOM 768 C CA . PHE A 1 93 ? -0.303 -6.845 1.500 1.00 97.00 93 PHE A CA 1
ATOM 769 C C . PHE A 1 93 ? -1.412 -7.869 1.290 1.00 97.00 93 PHE A C 1
ATOM 771 O O . PHE A 1 93 ? -2.084 -7.845 0.258 1.00 97.00 93 PHE A O 1
ATOM 778 N N . THR A 1 94 ? -1.599 -8.773 2.248 1.00 97.38 94 THR A N 1
ATOM 779 C CA . THR A 1 94 ? -2.742 -9.692 2.252 1.00 97.38 94 THR A CA 1
ATOM 780 C C . THR A 1 94 ? -3.889 -9.055 3.021 1.00 97.38 94 THR A C 1
ATOM 782 O O . THR A 1 94 ? -3.719 -8.693 4.186 1.00 97.38 94 THR A O 1
ATOM 785 N N . LEU A 1 95 ? -5.055 -8.956 2.394 1.00 97.44 95 LEU A N 1
ATOM 786 C CA . LEU A 1 95 ? -6.249 -8.332 2.957 1.00 97.44 95 LEU A CA 1
ATOM 787 C C . LEU A 1 95 ? -7.310 -9.377 3.328 1.00 97.44 95 LEU A C 1
ATOM 789 O O . LEU A 1 95 ? -7.320 -10.492 2.805 1.00 97.44 95 LEU A O 1
ATOM 793 N N . ARG A 1 96 ? -8.237 -8.999 4.212 1.00 96.31 96 ARG A N 1
ATOM 794 C CA . ARG A 1 96 ? -9.465 -9.756 4.520 1.00 96.31 96 ARG A CA 1
ATOM 795 C C . ARG A 1 96 ? -10.551 -9.601 3.444 1.00 96.31 96 ARG A C 1
ATOM 797 O O . ARG A 1 96 ? -11.559 -10.304 3.487 1.00 96.31 96 ARG A O 1
ATOM 804 N N . ASP A 1 97 ? -10.327 -8.735 2.457 1.00 94.69 97 ASP A N 1
ATOM 805 C CA . ASP A 1 97 ? -11.184 -8.556 1.286 1.00 94.69 97 ASP A CA 1
ATOM 806 C C . ASP A 1 97 ? -11.137 -9.791 0.370 1.00 94.69 97 ASP A C 1
ATOM 808 O O . ASP A 1 97 ? -10.109 -10.116 -0.225 1.00 94.69 97 ASP A O 1
ATOM 812 N N . LYS A 1 98 ? -12.278 -10.474 0.219 1.00 92.50 98 LYS A N 1
ATOM 813 C CA . LYS A 1 98 ? -12.403 -11.672 -0.627 1.00 92.50 98 LYS A CA 1
ATOM 814 C C . LYS A 1 98 ? -12.248 -11.378 -2.120 1.00 92.50 98 LYS A C 1
ATOM 816 O O . LYS A 1 98 ? -11.830 -12.261 -2.862 1.00 92.50 98 LYS A O 1
ATOM 821 N N . ASN A 1 99 ? -12.583 -10.168 -2.563 1.00 94.25 99 ASN A N 1
ATOM 822 C CA . ASN A 1 99 ? -12.489 -9.776 -3.969 1.00 94.25 99 ASN A CA 1
ATOM 823 C C . ASN A 1 99 ? -11.061 -9.362 -4.337 1.00 94.25 99 ASN A C 1
ATOM 825 O O . ASN A 1 99 ? -10.635 -9.539 -5.479 1.00 94.25 99 ASN A O 1
ATOM 829 N N . ARG A 1 100 ? -10.317 -8.802 -3.374 1.00 93.12 100 ARG A N 1
ATOM 830 C CA . ARG A 1 100 ? -8.924 -8.367 -3.543 1.00 93.12 100 ARG A CA 1
ATOM 831 C C . ARG A 1 100 ? -8.068 -8.779 -2.342 1.00 93.12 100 ARG A C 1
ATOM 833 O O . ARG A 1 100 ? -7.612 -7.926 -1.586 1.00 93.12 100 ARG A O 1
ATOM 840 N N . PRO A 1 101 ? -7.774 -10.080 -2.194 1.00 95.81 101 PRO A N 1
ATOM 841 C CA . PRO A 1 101 ? -7.067 -10.589 -1.022 1.00 95.81 101 PRO A CA 1
ATOM 842 C C . PRO A 1 101 ? -5.576 -10.247 -1.016 1.00 95.81 101 PRO A C 1
ATOM 844 O O . PRO A 1 101 ? -4.914 -10.466 -0.008 1.00 95.81 101 PRO A O 1
ATOM 847 N N . LEU A 1 102 ? -5.018 -9.753 -2.126 1.00 96.69 102 LEU A N 1
ATOM 848 C CA . LEU A 1 102 ? -3.594 -9.468 -2.260 1.00 96.69 102 LEU A CA 1
ATOM 849 C C . LEU A 1 102 ? -3.359 -8.204 -3.088 1.00 96.69 102 LEU A C 1
ATOM 851 O O . LEU A 1 102 ? -3.772 -8.130 -4.246 1.00 96.69 102 LEU A O 1
ATOM 855 N N . ILE A 1 103 ? -2.612 -7.255 -2.527 1.00 96.50 103 ILE A N 1
ATOM 856 C CA . ILE A 1 103 ? -2.106 -6.080 -3.240 1.00 96.50 103 ILE A CA 1
ATOM 857 C C . ILE A 1 103 ? -0.579 -6.113 -3.221 1.00 96.50 103 ILE A C 1
ATOM 859 O O . ILE A 1 103 ? 0.045 -6.228 -2.168 1.00 96.50 103 ILE A O 1
ATOM 863 N N . LYS A 1 104 ? 0.031 -6.016 -4.405 1.00 95.50 104 LYS A N 1
ATOM 864 C CA . LYS A 1 104 ? 1.488 -6.021 -4.576 1.00 95.50 104 LYS A CA 1
ATOM 865 C C . LYS A 1 104 ? 1.982 -4.614 -4.866 1.00 95.50 104 LYS A C 1
ATOM 867 O O . LYS A 1 104 ? 1.564 -3.995 -5.844 1.00 95.50 104 LYS A O 1
ATOM 872 N N . VAL A 1 105 ? 2.916 -4.148 -4.051 1.00 94.81 105 VAL A N 1
ATOM 873 C CA . VAL A 1 105 ? 3.579 -2.862 -4.216 1.00 94.81 105 VAL A CA 1
ATOM 874 C C . VAL A 1 105 ? 5.024 -3.105 -4.608 1.00 94.81 105 VAL A C 1
ATOM 876 O O . VAL A 1 105 ? 5.848 -3.450 -3.770 1.00 94.81 105 VAL A O 1
ATOM 879 N N . GLY A 1 106 ? 5.314 -2.995 -5.901 1.00 91.44 106 GLY A N 1
ATOM 880 C CA . GLY A 1 106 ? 6.651 -3.195 -6.451 1.00 91.44 106 GLY A CA 1
ATOM 881 C C . GLY A 1 106 ? 7.370 -1.891 -6.763 1.00 91.44 106 GLY A C 1
ATOM 882 O O . GLY A 1 106 ? 6.909 -0.808 -6.404 1.00 91.44 106 GLY A O 1
ATOM 883 N N . ASN A 1 107 ? 8.476 -2.014 -7.498 1.00 88.88 107 ASN A N 1
ATOM 884 C CA . ASN A 1 107 ? 9.367 -0.913 -7.872 1.00 88.88 107 ASN A CA 1
ATOM 885 C C . ASN A 1 107 ? 9.976 -0.196 -6.662 1.00 88.88 107 ASN A C 1
ATOM 887 O O . ASN A 1 107 ? 10.250 0.998 -6.729 1.00 88.88 107 ASN A O 1
ATOM 891 N N . LEU A 1 10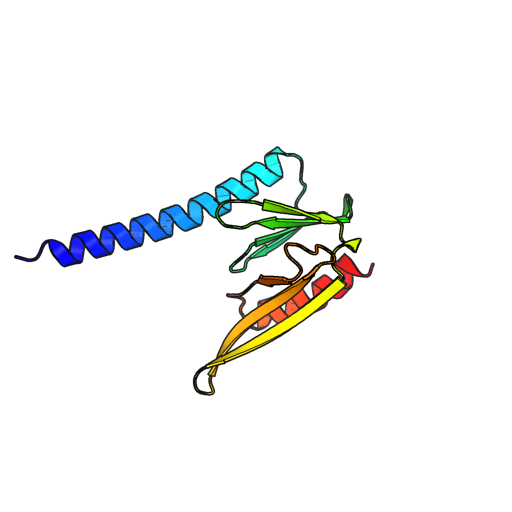8 ? 10.188 -0.933 -5.572 1.00 89.38 108 LEU A N 1
ATOM 892 C CA . LEU A 1 108 ? 10.899 -0.437 -4.404 1.00 89.38 108 LEU A CA 1
ATOM 893 C C . LEU A 1 108 ? 12.390 -0.747 -4.550 1.00 89.38 108 LEU A C 1
ATOM 895 O O . LEU A 1 108 ? 12.784 -1.835 -5.001 1.00 89.38 108 LEU A O 1
ATOM 899 N N . SER A 1 109 ? 13.238 0.185 -4.127 1.00 88.44 109 SER A N 1
ATOM 900 C CA . SER A 1 109 ? 14.629 -0.152 -3.834 1.00 88.44 109 SER A CA 1
ATOM 901 C C . SER A 1 109 ? 14.701 -1.104 -2.635 1.00 88.44 109 SER A C 1
ATOM 903 O O . SER A 1 109 ? 13.746 -1.259 -1.870 1.00 88.44 109 SER A O 1
ATOM 905 N N . LYS A 1 110 ? 15.850 -1.766 -2.464 1.00 87.06 110 LYS A N 1
ATOM 906 C CA . LYS A 1 110 ? 16.071 -2.662 -1.322 1.00 87.06 110 LYS A CA 1
ATOM 907 C C . LYS A 1 110 ? 15.926 -1.898 -0.001 1.00 87.06 110 LYS A C 1
ATOM 909 O O . LYS A 1 110 ? 15.188 -2.332 0.872 1.00 87.06 110 LYS A O 1
ATOM 914 N N . THR A 1 111 ? 16.579 -0.742 0.099 1.00 89.31 111 THR A N 1
ATOM 915 C CA . THR A 1 111 ? 16.555 0.110 1.294 1.00 89.31 111 THR A CA 1
ATOM 916 C C . THR A 1 111 ? 15.151 0.619 1.610 1.00 89.31 111 THR A C 1
ATOM 918 O O . THR A 1 111 ? 14.754 0.617 2.771 1.00 89.31 111 THR A O 1
ATOM 921 N N . GLU A 1 112 ? 14.369 1.014 0.599 1.00 90.25 112 GLU A N 1
ATOM 922 C CA . GLU A 1 112 ? 12.974 1.413 0.821 1.00 90.25 112 GLU A CA 1
ATOM 923 C C . GLU A 1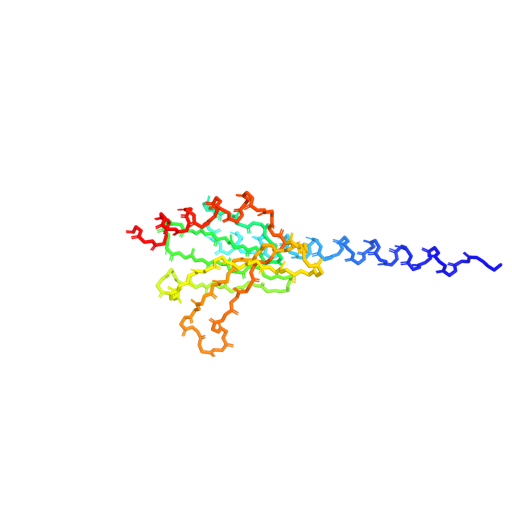 112 ? 12.128 0.247 1.329 1.00 90.25 112 GLU A C 1
ATOM 925 O O . GLU A 1 112 ? 11.356 0.433 2.264 1.00 90.25 112 GLU A O 1
ATOM 930 N N . ALA A 1 113 ? 12.276 -0.947 0.748 1.00 90.44 113 ALA A N 1
ATOM 931 C CA . ALA A 1 113 ? 11.541 -2.120 1.205 1.00 90.44 113 ALA A CA 1
ATOM 932 C C . ALA A 1 113 ? 11.896 -2.480 2.658 1.00 90.44 113 ALA A C 1
ATOM 934 O O . ALA A 1 113 ? 10.985 -2.651 3.459 1.00 90.44 113 ALA A O 1
ATOM 935 N N . GLU A 1 114 ? 13.185 -2.510 3.020 1.00 90.75 114 GLU A N 1
ATOM 936 C CA . GLU A 1 114 ? 13.644 -2.751 4.401 1.00 90.75 114 GLU A CA 1
ATOM 937 C C . GLU A 1 114 ? 13.056 -1.737 5.381 1.00 90.75 114 GLU A C 1
ATOM 939 O O . GLU A 1 114 ? 12.477 -2.115 6.400 1.00 90.75 114 GLU A O 1
ATOM 944 N N . HIS A 1 115 ? 13.161 -0.447 5.050 1.00 92.69 115 HIS A N 1
ATOM 945 C CA . HIS A 1 115 ? 12.634 0.622 5.889 1.00 92.69 115 HIS A CA 1
ATOM 946 C C . HIS A 1 115 ? 11.120 0.493 6.085 1.00 92.69 115 HIS A C 1
ATOM 948 O O . HIS A 1 115 ? 10.619 0.662 7.195 1.00 92.69 115 HIS A O 1
ATOM 954 N N . TRP A 1 116 ? 10.385 0.164 5.021 1.00 94.69 116 TRP A N 1
ATOM 955 C CA . TRP A 1 116 ? 8.938 0.014 5.097 1.00 94.69 116 TRP A CA 1
ATOM 956 C C . TRP A 1 116 ? 8.491 -1.245 5.829 1.00 94.69 116 TRP A C 1
ATOM 958 O O . TRP A 1 116 ? 7.480 -1.163 6.511 1.00 94.69 116 TRP A O 1
ATOM 968 N N . VAL A 1 117 ? 9.215 -2.367 5.762 1.00 91.81 117 VAL A N 1
ATOM 969 C CA . VAL A 1 117 ? 8.903 -3.537 6.607 1.00 91.81 117 VAL A CA 1
ATOM 970 C C . VAL A 1 117 ? 8.942 -3.142 8.081 1.00 91.81 117 VAL A C 1
ATOM 972 O O . VAL A 1 117 ? 7.940 -3.307 8.771 1.00 91.81 117 VAL A O 1
ATOM 975 N N . ALA A 1 118 ? 10.048 -2.535 8.524 1.00 91.19 118 ALA A N 1
ATOM 976 C CA . ALA A 1 118 ? 10.201 -2.102 9.912 1.00 91.19 118 ALA A CA 1
ATOM 977 C C . ALA A 1 118 ? 9.152 -1.053 10.311 1.00 91.19 118 ALA A C 1
ATOM 979 O O . ALA A 1 118 ? 8.618 -1.079 11.416 1.00 91.19 118 ALA A O 1
ATOM 980 N N . LYS A 1 119 ? 8.829 -0.130 9.397 1.00 93.38 119 LYS A N 1
ATOM 981 C CA . LYS A 1 119 ? 7.810 0.889 9.645 1.00 93.38 119 LYS A CA 1
ATOM 982 C C . LYS A 1 119 ? 6.410 0.293 9.767 1.00 93.38 119 LYS A C 1
ATOM 984 O O . LYS A 1 119 ? 5.674 0.720 10.645 1.00 93.38 119 LYS A O 1
ATOM 989 N N . LEU A 1 120 ? 6.046 -0.671 8.917 1.00 93.31 120 LEU A N 1
ATOM 990 C CA . LEU A 1 120 ? 4.738 -1.337 8.937 1.00 93.31 120 LEU A CA 1
ATOM 991 C C . LEU A 1 120 ? 4.497 -2.082 10.252 1.00 93.31 120 LEU A C 1
ATOM 993 O O . LEU A 1 120 ? 3.388 -2.011 10.776 1.00 93.31 120 LEU A O 1
ATOM 997 N N . ASP A 1 121 ? 5.537 -2.714 10.804 1.00 88.81 121 ASP A N 1
ATOM 998 C CA . ASP A 1 121 ? 5.478 -3.331 12.133 1.00 88.81 121 ASP A CA 1
ATOM 999 C C . ASP A 1 121 ? 5.113 -2.319 13.219 1.00 88.81 121 ASP A C 1
ATOM 1001 O O . ASP A 1 121 ? 4.298 -2.642 14.077 1.00 88.81 121 ASP A O 1
ATOM 1005 N N . ALA A 1 122 ? 5.642 -1.095 13.152 1.00 89.25 122 ALA A N 1
ATOM 1006 C CA . ALA A 1 122 ? 5.280 -0.036 14.089 1.00 89.25 122 ALA A CA 1
ATOM 1007 C C . ALA A 1 122 ? 3.855 0.485 13.848 1.00 89.25 122 ALA A C 1
ATOM 1009 O O . ALA A 1 122 ? 3.051 0.525 14.767 1.00 89.25 122 ALA A O 1
ATOM 1010 N N . ILE A 1 123 ? 3.505 0.842 12.608 1.00 90.38 123 ILE A N 1
ATOM 1011 C CA . ILE A 1 123 ? 2.254 1.576 12.357 1.00 90.38 123 ILE A CA 1
ATOM 1012 C C . ILE A 1 123 ? 0.993 0.706 12.393 1.00 90.38 123 ILE A C 1
ATOM 1014 O O . ILE A 1 123 ? -0.079 1.216 12.706 1.00 90.38 123 ILE A O 1
ATOM 1018 N N . ILE A 1 124 ? 1.081 -0.587 12.054 1.00 85.12 124 ILE A N 1
ATOM 1019 C CA . ILE A 1 124 ? -0.099 -1.469 12.005 1.00 85.12 124 ILE A CA 1
ATOM 1020 C C . ILE A 1 124 ? -0.273 -2.268 13.305 1.00 85.12 124 ILE A C 1
ATOM 1022 O O . ILE A 1 124 ? -1.416 -2.556 13.665 1.00 85.12 124 ILE A O 1
ATOM 1026 N N . ASN A 1 125 ? 0.814 -2.619 14.005 1.00 77.94 125 ASN A N 1
ATOM 1027 C CA . ASN A 1 125 ? 0.737 -3.432 15.228 1.00 77.94 125 ASN A CA 1
ATOM 1028 C C . ASN A 1 125 ? 0.773 -2.631 16.542 1.00 77.94 125 ASN A C 1
ATOM 1030 O O . ASN A 1 125 ? 0.589 -3.248 17.592 1.00 77.94 125 ASN A O 1
ATOM 1034 N N . GLU A 1 126 ? 0.994 -1.310 16.514 1.00 61.69 126 GLU A N 1
ATOM 1035 C CA . GLU A 1 126 ? 0.610 -0.420 17.630 1.00 61.69 126 GLU A CA 1
ATOM 1036 C C . GLU A 1 126 ? -0.910 -0.382 17.808 1.00 61.69 126 GLU A C 1
ATOM 1038 O O . GLU A 1 126 ? -1.370 -0.382 18.970 1.00 61.69 126 GLU A O 1
#

pLDDT: mean 87.13, std 10.81, range [53.12, 97.88]

Organism: Ectothiorhodospira mobilis (NCBI:txid195064)

Foldseek 3Di:
DPVVVVVVVVVVVVVVVLQVVLLVVQVVVCVVVVQDFPDWDDFQWIWGADLVQQKIWTGHSHHIDIDHLVQFPDKDWDFDQDPNDRDKIWIWTAGVDPVDRIDIGIPDDPVSNVVVVVVCCVRSVD

Sequence (126 aa):
MEALPVLIIVAIIAWVIYTKIQARNQLDKLKQSGFQIDHLLNGSVKVAFNDATRKVAFVFRDMSLQYDYTDIKQWQWHWIEKNAVKTNNQLHFTLRDKNRPLIKVGNLSKTEAEHWVAKLDAIINE

Secondary structure (DSSP, 8-state):
--HHHHHHHHHHHHHHHHHHHHHHHHHHHHHHTT---SEEEESSSEEEEETTTTEEEEE-SS-EEEEEGGGEEEEEEEEEEETTEEEEEEEEEEES-SS--EEEEEEE-HHHHHHHHHHHHHHHH-